Protein AF-A0A967F833-F1 (afdb_monomer)

Sequence (56 aa):
GQAASMGAVLLAAGAKGKRYCLPHSRVMIHQPLGGFQGQATDIDIHAREILKLRAQ

Secondary structure (DSSP, 8-state):
-EEETHHHHHHHHSPTT-----TT-EEE---------SSHHHHHHHHHHHHHHHT-

Solvent-accessible surface area (backbone atoms only — not comparable to full-atom values): 3626 Å² total; per-residue (Å²): 94,74,25,52,46,71,46,30,53,55,52,67,68,42,60,90,96,68,61,82,76,61,96,78,44,47,77,40,82,70,77,82,84,85,87,82,85,71,55,73,68,57,42,52,54,52,51,53,49,53,55,55,61,60,73,108

Nearest PDB structures (foldseek):
  8cj4-assembly1_B  TM=9.897E-01  e=4.391E-05  Staphylococcus epidermidis
  3sta-assembly1_A  TM=9.937E-01  e=5.397E-05  Staphylococcus aureus subsp. aureus MW2
  1tg6-assembly1_F  TM=9.840E-01  e=1.074E-04  Homo sapiens
  7eko-assembly1_A  TM=9.329E-01  e=8.758E-03  Chlamydomonas reinhardtii
  7uw0-assembly1_G-2  TM=5.930E-01  e=2.213E-03  Homo sapiens

Radius of gyration: 15.87 Å; Cα contacts (8 Å, |Δi|>4): 40; chains: 1; bounding box: 35×19×41 Å

pLDDT: mean 96.5, std 2.88, range [80.31, 98.5]

Mean predicted aligned error: 2.91 Å

Structure (mmCIF, N/CA/C/O backbone):
data_AF-A0A967F833-F1
#
_entry.id   AF-A0A967F833-F1
#
loop_
_atom_site.group_PDB
_atom_site.id
_atom_site.type_symbol
_atom_site.label_atom_id
_atom_site.label_alt_id
_atom_site.label_comp_id
_atom_site.label_asym_id
_atom_site.label_entity_id
_atom_site.label_seq_id
_atom_site.pdbx_PDB_ins_code
_atom_site.Cartn_x
_atom_site.Cartn_y
_atom_site.Cartn_z
_atom_site.occupancy
_atom_site.B_iso_or_equiv
_atom_site.auth_seq_id
_atom_site.auth_comp_id
_atom_site.auth_asym_id
_atom_site.auth_atom_id
_atom_site.pdbx_PDB_model_num
ATOM 1 N N . GLY A 1 1 ? -15.054 9.283 7.919 1.00 95.12 1 GLY A N 1
ATOM 2 C CA . GLY A 1 1 ? -13.644 9.517 7.534 1.00 95.12 1 GLY A CA 1
ATOM 3 C C . GLY A 1 1 ? -13.235 8.533 6.454 1.00 95.12 1 GLY A C 1
ATOM 4 O O . GLY A 1 1 ? -14.096 7.804 5.973 1.00 95.12 1 GLY A O 1
ATOM 5 N N . GLN A 1 2 ? -11.961 8.493 6.061 1.00 97.75 2 GLN A N 1
ATOM 6 C CA . GLN A 1 2 ? -11.490 7.520 5.069 1.00 97.75 2 GLN A CA 1
ATOM 7 C C . GLN A 1 2 ? -10.0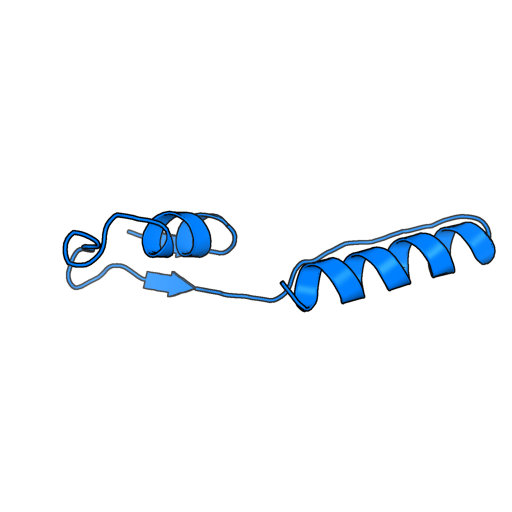99 6.969 5.385 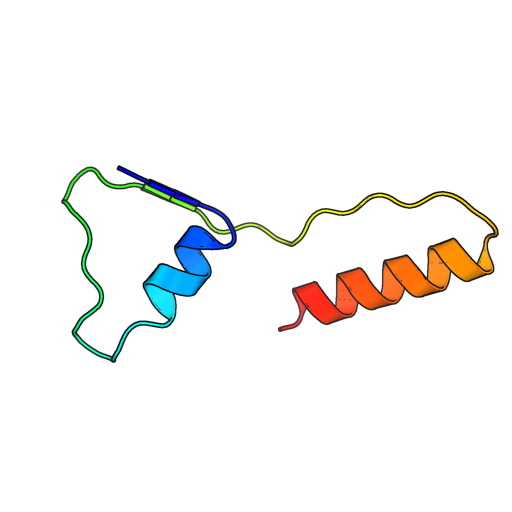1.00 97.75 2 GLN A C 1
ATOM 9 O O . GLN A 1 2 ? -9.252 7.690 5.906 1.00 97.75 2 GLN A O 1
ATOM 14 N N . ALA A 1 3 ? -9.886 5.704 5.032 1.00 98.19 3 ALA A N 1
ATOM 15 C CA . ALA A 1 3 ? -8.584 5.052 4.969 1.00 98.19 3 ALA A CA 1
ATOM 16 C C . ALA A 1 3 ? -8.440 4.470 3.558 1.00 98.19 3 ALA A C 1
ATOM 18 O O . ALA A 1 3 ? -9.021 3.434 3.242 1.00 98.19 3 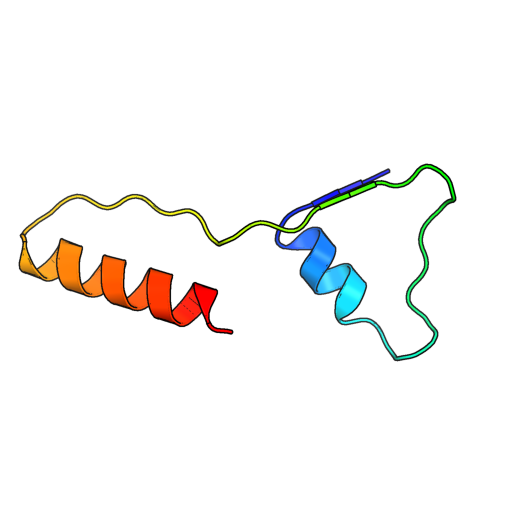ALA A O 1
ATOM 19 N N . ALA A 1 4 ? -7.745 5.193 2.686 1.00 98.19 4 ALA A N 1
ATOM 20 C CA . ALA A 1 4 ? -7.640 4.884 1.265 1.00 98.19 4 ALA A CA 1
ATOM 21 C C . ALA A 1 4 ? -6.187 4.569 0.893 1.00 98.19 4 ALA A C 1
ATOM 23 O O . ALA A 1 4 ? -5.266 5.171 1.451 1.00 98.19 4 ALA A O 1
ATOM 24 N N . SER A 1 5 ? -5.985 3.649 -0.055 1.00 97.19 5 SER A N 1
ATOM 25 C CA . SER A 1 5 ? -4.654 3.232 -0.513 1.00 97.19 5 SER A CA 1
ATOM 26 C C . SER A 1 5 ? -3.792 2.764 0.673 1.00 97.19 5 SER A C 1
ATOM 28 O O . SER A 1 5 ? -4.258 1.978 1.500 1.00 97.19 5 SER A O 1
ATOM 30 N N . MET A 1 6 ? -2.576 3.286 0.830 1.00 96.88 6 MET A N 1
ATOM 31 C CA . MET A 1 6 ? -1.695 2.972 1.961 1.00 96.88 6 MET A CA 1
ATOM 32 C C . MET A 1 6 ? -2.330 3.218 3.339 1.00 96.88 6 MET A C 1
ATOM 34 O O . MET A 1 6 ? -1.994 2.527 4.298 1.00 96.88 6 MET A O 1
ATOM 38 N N . GLY A 1 7 ? -3.305 4.126 3.455 1.00 97.75 7 GLY A N 1
ATOM 39 C CA . GLY A 1 7 ? -4.049 4.316 4.701 1.00 97.75 7 GLY A CA 1
ATOM 40 C C . GLY A 1 7 ? -4.863 3.082 5.109 1.00 97.75 7 GLY A C 1
ATOM 41 O O . GLY A 1 7 ? -4.946 2.763 6.294 1.00 97.75 7 GLY A O 1
ATOM 42 N N . ALA A 1 8 ? -5.428 2.351 4.142 1.00 97.88 8 ALA A N 1
ATOM 43 C CA . ALA A 1 8 ? -6.140 1.099 4.401 1.00 97.88 8 ALA A CA 1
ATOM 44 C C . ALA A 1 8 ? -5.183 -0.018 4.844 1.00 97.88 8 ALA A C 1
ATOM 46 O O . ALA A 1 8 ? -5.516 -0.787 5.747 1.00 97.88 8 ALA A O 1
ATOM 47 N N . VAL A 1 9 ? -3.983 -0.071 4.253 1.00 97.06 9 VAL A N 1
ATOM 48 C CA . VAL A 1 9 ? -2.926 -1.025 4.631 1.00 97.06 9 VAL A CA 1
ATOM 49 C C . VAL A 1 9 ? -2.513 -0.807 6.087 1.00 97.06 9 VAL A C 1
ATOM 51 O O . VAL A 1 9 ? -2.511 -1.749 6.877 1.00 97.06 9 VAL A O 1
ATOM 54 N N . LEU A 1 10 ? -2.257 0.443 6.482 1.00 98.00 10 LEU A N 1
ATOM 55 C CA . LEU A 1 10 ? -1.899 0.779 7.863 1.00 98.00 10 LEU A CA 1
ATOM 56 C C . LEU A 1 10 ? -3.038 0.493 8.850 1.00 98.00 10 LEU A C 1
ATOM 58 O O . LEU A 1 10 ? -2.797 -0.055 9.926 1.00 98.00 10 LEU A O 1
ATOM 62 N N . LEU A 1 11 ? -4.286 0.795 8.476 1.00 98.06 11 LEU A N 1
ATOM 63 C CA . LEU A 1 11 ? -5.458 0.439 9.280 1.00 98.06 11 LEU A CA 1
ATOM 64 C C . LEU A 1 11 ? -5.534 -1.080 9.519 1.00 98.06 11 LEU A C 1
ATOM 66 O O . LEU A 1 11 ? -5.833 -1.527 10.629 1.00 98.06 11 LEU A O 1
ATOM 70 N N . ALA A 1 12 ? -5.245 -1.879 8.490 1.00 97.31 12 ALA A N 1
ATOM 71 C CA . ALA A 1 12 ? -5.247 -3.334 8.575 1.00 97.31 12 ALA A CA 1
ATOM 72 C C . ALA A 1 12 ? -4.057 -3.903 9.371 1.00 97.31 12 ALA A C 1
ATOM 74 O O . ALA A 1 12 ? -4.207 -4.973 9.968 1.00 97.31 12 ALA A O 1
ATOM 75 N N . ALA A 1 13 ? -2.926 -3.192 9.420 1.00 98.12 13 ALA A N 1
ATOM 76 C CA . ALA A 1 13 ? -1.700 -3.593 10.115 1.00 98.12 13 ALA A CA 1
ATOM 77 C C . ALA A 1 13 ? -1.756 -3.440 11.649 1.00 98.12 13 ALA A C 1
ATOM 79 O O . ALA A 1 13 ? -0.864 -3.915 12.351 1.00 98.12 13 ALA A O 1
ATOM 80 N N . GLY A 1 14 ? -2.796 -2.798 12.193 1.00 98.25 14 GLY A N 1
ATOM 81 C CA . GLY A 1 14 ? -2.991 -2.688 13.640 1.00 98.25 14 GLY A CA 1
ATOM 82 C C . GLY A 1 14 ? -3.141 -4.048 14.338 1.00 98.25 14 GLY A C 1
ATOM 83 O O . GLY A 1 14 ? -3.548 -5.043 13.734 1.00 98.25 14 GLY A O 1
ATOM 84 N N . ALA A 1 15 ? -2.853 -4.090 15.643 1.00 98.50 15 ALA A N 1
ATOM 85 C CA . ALA A 1 15 ? -2.933 -5.315 16.441 1.00 98.50 15 ALA A CA 1
ATOM 86 C C . ALA A 1 15 ? -4.296 -6.027 16.297 1.00 98.50 15 ALA A C 1
ATOM 88 O O . ALA A 1 15 ? -5.356 -5.390 16.270 1.00 98.50 15 ALA A O 1
ATOM 89 N N . LYS A 1 16 ? -4.278 -7.368 16.232 1.00 98.06 16 LYS A N 1
ATOM 90 C CA . LYS A 1 16 ? -5.487 -8.192 16.065 1.00 98.06 16 LYS A CA 1
ATOM 91 C C . LYS A 1 16 ? -6.524 -7.849 17.141 1.00 98.06 16 LYS A C 1
ATOM 93 O O . LYS A 1 16 ? -6.209 -7.793 18.324 1.00 98.06 16 LYS A O 1
ATOM 98 N N . GLY A 1 17 ? -7.762 -7.608 16.711 1.00 98.06 17 GLY A N 1
ATOM 99 C CA . GLY A 1 17 ? -8.866 -7.221 17.594 1.00 98.06 17 GLY A CA 1
ATOM 100 C C . GLY A 1 17 ? -8.899 -5.742 17.989 1.00 98.06 17 GLY A C 1
ATOM 101 O O . GLY A 1 17 ? -9.861 -5.352 18.631 1.00 98.06 17 GLY A O 1
ATOM 102 N N . LYS A 1 18 ? -7.916 -4.918 17.586 1.00 98.25 18 LYS A N 1
ATOM 103 C CA . LYS A 1 18 ? -7.831 -3.479 17.915 1.00 98.25 18 LYS A CA 1
ATOM 104 C C . LYS A 1 18 ? -7.923 -2.546 16.698 1.00 98.25 18 LYS A C 1
ATOM 106 O O . LYS A 1 18 ? -7.459 -1.410 16.739 1.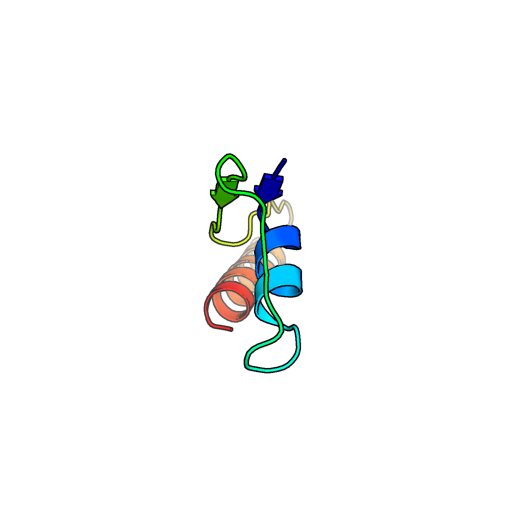00 98.25 18 LYS A O 1
ATOM 111 N N . ARG A 1 19 ? -8.491 -3.030 15.592 1.00 98.38 19 ARG A N 1
ATOM 112 C CA . ARG A 1 19 ? -8.640 -2.277 14.338 1.00 98.38 19 ARG A CA 1
ATOM 113 C C . ARG A 1 19 ? -10.083 -1.808 14.226 1.00 98.38 19 ARG A C 1
ATOM 115 O O . ARG A 1 19 ? -10.969 -2.629 14.000 1.00 98.38 19 ARG A O 1
ATOM 122 N N . TYR A 1 20 ? -10.311 -0.512 14.401 1.00 97.88 20 TYR A N 1
ATOM 123 C CA . TYR A 1 20 ? -11.652 0.063 14.458 1.00 97.88 20 TYR A CA 1
ATOM 124 C C . TYR A 1 20 ? -11.795 1.230 13.489 1.00 97.88 20 TYR A C 1
ATOM 126 O O . TYR A 1 20 ? -10.833 1.931 13.179 1.00 97.88 20 TYR A O 1
ATOM 134 N N . CYS A 1 21 ? -13.021 1.462 13.035 1.00 98.06 21 CYS A N 1
ATOM 135 C CA . CYS A 1 21 ? -13.398 2.660 12.304 1.00 98.06 21 CYS A CA 1
ATOM 136 C C . CYS A 1 21 ? -14.839 3.045 12.669 1.00 98.06 21 CYS A C 1
ATOM 138 O O . CYS A 1 21 ? -15.603 2.219 13.167 1.00 98.06 21 CYS A O 1
ATOM 140 N N . LEU A 1 22 ? -15.197 4.312 12.460 1.00 98.50 22 LEU A N 1
ATOM 141 C CA . LEU A 1 22 ? -16.557 4.801 12.698 1.00 98.50 22 LEU A CA 1
ATOM 142 C C . LEU A 1 22 ? -17.551 4.221 11.666 1.00 98.50 22 LEU A C 1
ATOM 144 O O . LEU A 1 22 ? -17.133 3.943 10.541 1.00 98.50 22 LEU A O 1
ATOM 148 N N . PRO A 1 23 ? -18.863 4.136 11.977 1.00 98.31 23 PRO A N 1
ATOM 149 C CA . PRO A 1 23 ? -19.871 3.506 11.106 1.00 98.31 23 PRO A CA 1
ATOM 150 C C . PRO A 1 23 ? -19.976 4.071 9.682 1.00 98.31 23 PRO A C 1
ATOM 152 O O . PRO A 1 23 ? -20.390 3.373 8.763 1.00 98.31 23 PRO A O 1
ATOM 155 N N . HIS A 1 24 ? -19.595 5.335 9.486 1.00 98.19 24 HIS A N 1
ATOM 156 C CA . HIS A 1 24 ? -19.642 6.012 8.185 1.00 98.19 24 HIS A CA 1
ATOM 157 C C . HIS A 1 24 ? -18.252 6.239 7.574 1.00 98.19 24 HIS A C 1
ATOM 159 O O . HIS A 1 24 ? -18.080 7.074 6.683 1.00 98.19 24 HIS A O 1
ATOM 165 N N . SER A 1 25 ? -17.224 5.548 8.072 1.00 98.38 25 SER A N 1
ATOM 166 C CA . SER A 1 25 ? -15.908 5.569 7.442 1.00 98.38 25 SER A CA 1
ATOM 167 C C . SER A 1 25 ? -15.866 4.691 6.194 1.00 98.38 25 SER A C 1
ATOM 169 O O . SER A 1 25 ? -16.523 3.658 6.124 1.00 98.38 25 SER A O 1
ATOM 171 N N . ARG A 1 26 ? -15.070 5.100 5.202 1.00 98.38 26 ARG A N 1
ATOM 172 C CA . ARG A 1 26 ? -14.836 4.332 3.972 1.00 98.38 26 ARG A CA 1
ATOM 173 C C . ARG A 1 26 ? -13.412 3.793 3.952 1.00 98.38 26 ARG A C 1
ATOM 175 O O . ARG A 1 26 ? -12.469 4.545 4.197 1.00 98.38 2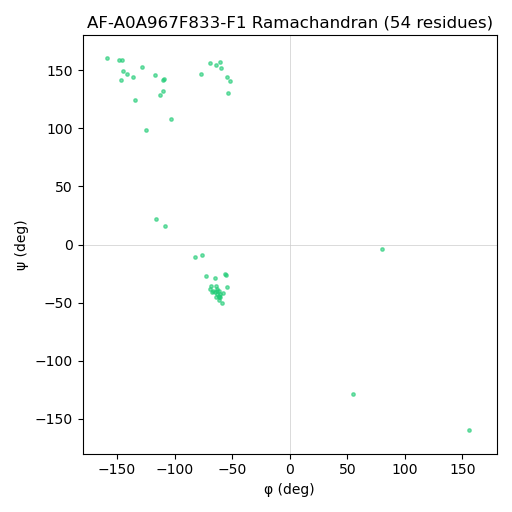6 ARG A O 1
ATOM 182 N N . VAL A 1 27 ? -13.264 2.510 3.646 1.00 98.12 27 VAL A N 1
ATOM 183 C CA . VAL A 1 27 ? -11.961 1.866 3.452 1.00 98.12 27 VAL A CA 1
ATOM 184 C C . V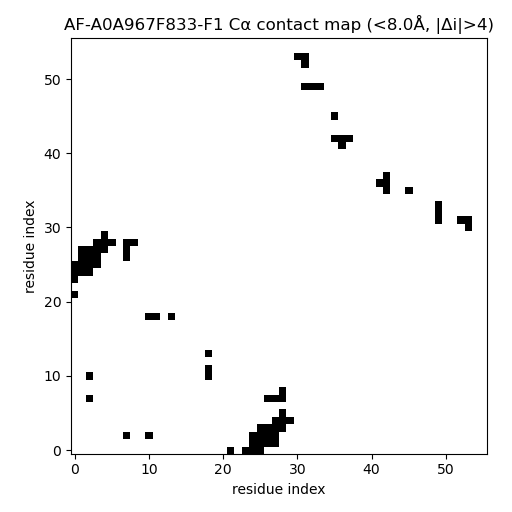AL A 1 27 ? -11.849 1.480 1.987 1.00 98.12 27 VAL A C 1
ATOM 186 O O . VAL A 1 27 ? -12.771 0.877 1.443 1.00 98.12 27 VAL A O 1
ATOM 189 N N . MET A 1 28 ? -10.752 1.860 1.340 1.00 98.12 28 MET A N 1
ATOM 190 C CA . MET A 1 28 ? -10.541 1.598 -0.081 1.00 98.12 28 MET A CA 1
ATOM 191 C C . MET A 1 28 ? -9.133 1.067 -0.305 1.00 98.12 28 MET A C 1
ATOM 193 O O . MET A 1 28 ? -8.152 1.714 0.062 1.00 98.12 28 MET A O 1
ATOM 197 N N . ILE A 1 29 ? -9.056 -0.104 -0.927 1.00 97.06 29 ILE A N 1
ATOM 198 C CA . ILE A 1 29 ? -7.815 -0.710 -1.396 1.00 97.06 29 ILE A CA 1
ATOM 199 C C . ILE A 1 29 ? -7.798 -0.670 -2.921 1.00 97.06 29 ILE A C 1
ATOM 201 O O . ILE A 1 29 ? -8.824 -0.880 -3.567 1.00 97.06 29 ILE A O 1
ATOM 205 N N . HIS A 1 30 ? -6.631 -0.414 -3.493 1.00 96.94 30 HIS A N 1
ATOM 206 C CA . HIS A 1 30 ? -6.396 -0.546 -4.922 1.00 96.94 30 HIS A CA 1
ATOM 207 C C . HIS A 1 30 ? -4.947 -0.960 -5.148 1.00 96.94 30 HIS A C 1
ATOM 209 O O . HIS A 1 30 ? -4.090 -0.759 -4.288 1.00 96.94 30 HIS A O 1
ATOM 215 N N . GLN A 1 31 ? -4.684 -1.544 -6.312 1.00 94.88 31 GLN A N 1
ATOM 216 C CA . GLN A 1 31 ? -3.330 -1.902 -6.717 1.00 94.88 31 GLN A CA 1
ATOM 217 C C . GLN A 1 31 ? -2.403 -0.670 -6.775 1.00 94.88 31 GLN A C 1
ATOM 219 O O . GLN A 1 31 ? -2.892 0.429 -7.063 1.00 94.88 31 GLN A O 1
ATOM 224 N N . PRO A 1 32 ? -1.084 -0.836 -6.572 1.00 92.50 32 PRO A N 1
ATOM 225 C CA . PRO A 1 32 ? -0.118 0.247 -6.731 1.00 92.50 32 PRO A CA 1
ATOM 226 C C . PRO A 1 32 ? -0.221 0.909 -8.111 1.00 92.50 32 PRO A C 1
ATOM 228 O O . PRO A 1 32 ? -0.475 0.239 -9.113 1.00 92.50 32 PRO A O 1
ATOM 231 N N . LEU A 1 33 ? -0.008 2.223 -8.159 1.00 92.56 33 LEU A N 1
ATOM 232 C CA . LEU A 1 33 ? 0.113 2.976 -9.404 1.00 92.56 33 LEU A CA 1
ATOM 233 C C . LEU A 1 33 ? 1.560 3.424 -9.589 1.00 92.56 33 LEU A C 1
ATOM 235 O O . LEU A 1 33 ? 2.204 3.860 -8.637 1.00 92.56 33 LEU A O 1
ATOM 239 N N . GLY A 1 34 ? 2.031 3.394 -10.829 1.00 91.00 34 GLY A N 1
ATOM 240 C CA . GLY A 1 34 ? 3.267 4.052 -11.220 1.00 91.00 34 GLY A CA 1
ATOM 241 C C . GLY A 1 34 ? 3.297 4.303 -12.721 1.00 91.00 34 GLY A C 1
ATOM 242 O O . GLY A 1 34 ? 2.540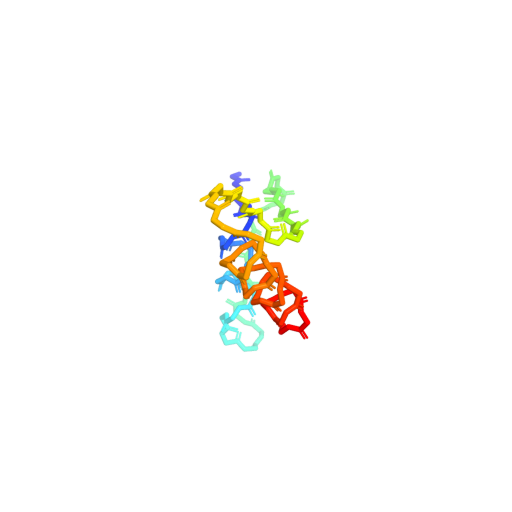 3.701 -13.481 1.00 91.00 34 GLY A O 1
ATOM 243 N N . GLY A 1 35 ? 4.153 5.235 -13.122 1.00 93.88 35 GLY A N 1
ATOM 244 C CA . GLY A 1 35 ? 4.428 5.569 -14.512 1.00 93.88 35 GLY A CA 1
ATOM 245 C C . GLY A 1 35 ? 5.930 5.724 -14.695 1.00 93.88 35 GLY A C 1
ATOM 246 O O . GLY A 1 35 ? 6.622 6.180 -13.785 1.00 93.88 35 GLY A O 1
ATOM 247 N N . PHE A 1 36 ? 6.432 5.308 -15.851 1.00 93.94 36 PHE A N 1
ATOM 248 C CA . PHE A 1 36 ? 7.859 5.279 -16.159 1.00 93.94 36 PHE A CA 1
ATOM 249 C C . PHE A 1 36 ? 8.087 5.616 -17.628 1.00 93.94 36 PHE A C 1
ATOM 251 O O . PHE A 1 36 ? 7.255 5.328 -18.487 1.00 93.94 36 PHE A O 1
ATOM 258 N N . GLN A 1 37 ? 9.235 6.226 -17.898 1.00 95.69 37 GLN A N 1
ATOM 259 C CA . GLN A 1 37 ? 9.688 6.630 -19.221 1.00 95.69 37 GLN A CA 1
ATOM 260 C C . GLN A 1 37 ? 11.210 6.489 -19.252 1.00 95.69 37 GLN A C 1
ATOM 262 O O . GLN A 1 37 ? 11.869 6.789 -18.260 1.00 95.69 37 GLN A O 1
ATOM 267 N N . GLY A 1 38 ? 11.772 6.040 -20.371 1.00 95.62 38 GLY A N 1
ATOM 268 C CA . GLY A 1 38 ? 13.211 5.813 -20.485 1.00 95.62 38 GLY A CA 1
ATOM 269 C C . GLY A 1 38 ? 13.539 4.790 -21.558 1.00 95.62 38 GLY A C 1
ATOM 270 O O . GLY A 1 38 ? 12.726 4.535 -22.451 1.00 95.62 38 GLY A O 1
ATOM 271 N N . GLN A 1 39 ? 14.731 4.200 -21.471 1.00 97.88 39 GLN A N 1
ATOM 272 C CA . GLN A 1 39 ? 15.102 3.100 -22.353 1.00 97.88 39 GLN A CA 1
ATOM 273 C C . GLN A 1 39 ? 14.184 1.899 -22.102 1.00 97.88 39 GLN A C 1
ATOM 275 O O . GLN A 1 39 ? 13.645 1.723 -21.009 1.00 97.88 39 GLN A O 1
ATOM 280 N N . ALA A 1 40 ? 14.026 1.042 -23.113 1.00 97.00 40 ALA A N 1
ATOM 281 C CA . ALA A 1 40 ? 13.186 -0.149 -22.999 1.00 97.00 40 ALA A CA 1
ATOM 282 C C . ALA A 1 40 ? 13.577 -1.024 -21.792 1.00 97.00 40 ALA A C 1
ATOM 284 O O . ALA A 1 40 ? 12.703 -1.548 -21.106 1.00 97.00 40 ALA A O 1
ATOM 285 N N . THR A 1 41 ? 14.879 -1.119 -21.498 1.00 98.00 41 THR A N 1
ATOM 286 C CA . THR A 1 41 ? 15.409 -1.836 -20.332 1.00 98.00 41 THR A CA 1
ATOM 287 C C . THR A 1 41 ? 14.912 -1.244 -19.012 1.00 98.00 41 THR A C 1
ATOM 289 O O . THR A 1 41 ? 14.465 -1.991 -18.147 1.00 98.00 41 THR A O 1
ATOM 292 N N . ASP A 1 42 ? 14.924 0.083 -18.865 1.00 97.38 42 ASP A N 1
ATOM 293 C CA . ASP A 1 42 ? 14.459 0.751 -17.642 1.00 97.38 42 ASP A CA 1
ATOM 294 C C . ASP A 1 42 ? 12.950 0.560 -17.451 1.00 97.38 42 ASP A C 1
ATOM 296 O O . ASP A 1 42 ? 12.479 0.292 -16.344 1.00 97.38 42 ASP A O 1
ATOM 300 N N . ILE A 1 43 ? 12.184 0.634 -18.546 1.00 97.56 43 ILE A N 1
ATOM 301 C CA . ILE A 1 43 ? 10.739 0.376 -18.534 1.00 97.56 43 ILE A CA 1
ATOM 302 C C . ILE A 1 43 ? 10.450 -1.062 -18.075 1.00 97.56 43 ILE A C 1
ATOM 304 O O . ILE A 1 43 ? 9.581 -1.252 -17.224 1.00 97.56 43 ILE A O 1
ATOM 308 N N . ASP A 1 44 ? 11.176 -2.067 -18.583 1.00 97.44 44 ASP A N 1
ATOM 309 C CA . ASP A 1 44 ? 11.003 -3.468 -18.165 1.00 97.44 44 ASP A CA 1
ATOM 310 C C . ASP A 1 44 ? 11.339 -3.665 -16.678 1.00 97.44 44 ASP A C 1
ATOM 312 O O . ASP A 1 44 ? 10.582 -4.309 -15.947 1.00 97.44 44 ASP A O 1
ATOM 316 N N . ILE A 1 45 ? 12.428 -3.055 -16.197 1.00 97.62 45 ILE A N 1
ATOM 317 C CA . ILE A 1 45 ? 12.825 -3.113 -14.782 1.00 97.62 45 ILE A CA 1
ATOM 318 C C . ILE A 1 45 ? 11.713 -2.551 -13.889 1.00 97.62 45 ILE A C 1
ATOM 320 O O . ILE A 1 45 ? 11.285 -3.210 -12.937 1.00 97.62 45 ILE A O 1
ATOM 324 N N . HIS A 1 46 ? 11.202 -1.359 -14.202 1.00 97.69 46 HIS A N 1
ATOM 325 C CA . HIS A 1 46 ? 10.159 -0.734 -13.393 1.00 97.69 46 HIS A CA 1
ATOM 326 C C . HIS A 1 46 ? 8.815 -1.466 -13.479 1.00 97.69 46 HIS A C 1
ATOM 328 O O . HIS A 1 46 ? 8.119 -1.588 -12.466 1.00 97.69 46 HIS A O 1
ATOM 334 N N . ALA A 1 47 ? 8.460 -2.008 -14.646 1.00 96.25 47 ALA A N 1
ATOM 335 C CA . ALA A 1 47 ? 7.259 -2.822 -14.802 1.00 96.25 47 ALA A CA 1
ATOM 336 C C . ALA A 1 47 ? 7.314 -4.085 -13.925 1.00 96.25 47 ALA A C 1
ATOM 338 O O . ALA A 1 47 ? 6.344 -4.392 -13.225 1.00 96.25 47 ALA A O 1
ATOM 339 N N . ARG A 1 48 ? 8.457 -4.785 -13.898 1.00 96.69 48 ARG A N 1
ATOM 340 C CA . ARG A 1 48 ? 8.668 -5.949 -13.020 1.00 96.69 48 ARG A CA 1
ATOM 341 C C . ARG A 1 48 ? 8.554 -5.584 -11.545 1.00 96.69 48 ARG A C 1
ATOM 343 O O . ARG A 1 48 ? 7.953 -6.343 -10.785 1.00 96.69 48 ARG A O 1
ATOM 350 N N . GLU A 1 49 ? 9.077 -4.428 -11.141 1.00 97.06 49 GLU A N 1
ATOM 351 C CA . GLU A 1 49 ? 8.992 -3.989 -9.747 1.00 97.06 49 GLU A CA 1
ATOM 352 C C . GLU A 1 49 ? 7.549 -3.666 -9.333 1.00 97.06 49 GLU A C 1
ATOM 354 O O . GLU A 1 49 ? 7.117 -4.093 -8.265 1.00 97.06 49 GLU A O 1
ATOM 359 N N . ILE A 1 50 ? 6.744 -3.020 -10.189 1.00 96.31 50 ILE A N 1
ATOM 360 C CA . ILE A 1 50 ? 5.312 -2.816 -9.896 1.00 96.31 50 ILE A CA 1
ATOM 361 C C . ILE A 1 50 ? 4.579 -4.148 -9.732 1.00 96.31 50 ILE A C 1
ATOM 363 O O . ILE A 1 50 ? 3.759 -4.293 -8.823 1.00 96.31 50 ILE A O 1
ATOM 367 N N . LEU A 1 51 ? 4.862 -5.132 -10.590 1.00 95.81 51 LEU A N 1
ATOM 368 C CA . LEU A 1 51 ? 4.247 -6.455 -10.479 1.00 95.81 51 LEU A CA 1
ATOM 369 C C . LEU A 1 51 ? 4.638 -7.151 -9.171 1.00 95.81 51 LEU A C 1
ATOM 371 O O . LEU A 1 51 ? 3.783 -7.760 -8.528 1.00 95.81 51 LEU A O 1
ATOM 375 N N . LYS A 1 52 ? 5.899 -7.015 -8.751 1.00 96.94 52 LYS A N 1
ATOM 376 C CA . LYS A 1 52 ? 6.389 -7.528 -7.469 1.00 96.94 52 LYS A CA 1
ATOM 377 C C . LYS A 1 52 ? 5.709 -6.841 -6.284 1.00 96.94 52 LYS A C 1
ATOM 379 O O . LYS A 1 52 ? 5.266 -7.534 -5.376 1.00 96.94 52 LYS A O 1
ATOM 384 N N . LEU A 1 53 ? 5.579 -5.513 -6.309 1.00 95.06 53 LEU A N 1
ATOM 385 C CA . LEU A 1 53 ? 4.887 -4.742 -5.270 1.00 95.06 53 LEU A CA 1
ATOM 386 C C . LEU A 1 53 ? 3.401 -5.101 -5.174 1.00 95.06 53 LEU A C 1
ATOM 388 O O . LEU A 1 53 ? 2.866 -5.182 -4.078 1.00 95.06 53 LEU A O 1
ATOM 392 N N . ARG A 1 54 ? 2.731 -5.349 -6.305 1.00 92.81 54 ARG A N 1
ATOM 393 C CA . ARG A 1 54 ? 1.324 -5.781 -6.333 1.00 92.81 54 ARG A CA 1
ATOM 394 C C . ARG A 1 54 ? 1.112 -7.164 -5.703 1.00 92.81 54 ARG A C 1
ATOM 396 O O . ARG A 1 54 ? 0.007 -7.446 -5.249 1.00 92.81 54 ARG A O 1
ATOM 403 N N . ALA A 1 55 ? 2.114 -8.037 -5.755 1.00 91.12 55 ALA A N 1
ATOM 404 C CA . ALA A 1 55 ? 2.018 -9.402 -5.244 1.00 91.12 55 ALA A CA 1
ATOM 405 C C . ALA A 1 55 ? 2.236 -9.517 -3.722 1.00 91.12 55 ALA A C 1
ATOM 407 O O . ALA A 1 55 ? 2.011 -10.597 -3.177 1.00 91.12 55 ALA A O 1
ATOM 408 N N . GL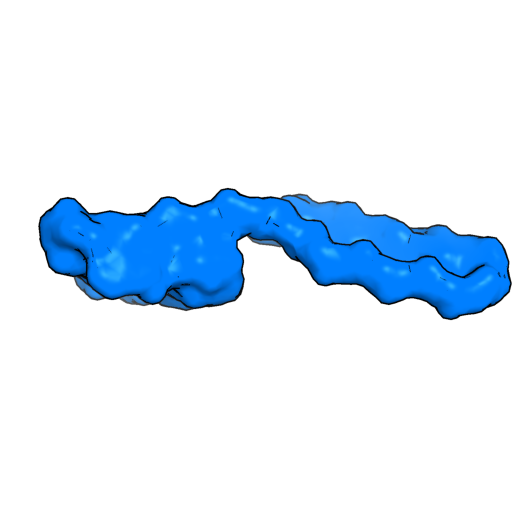N A 1 56 ? 2.695 -8.446 -3.064 1.00 80.31 56 GLN A N 1
ATOM 409 C CA . GLN A 1 56 ? 2.852 -8.359 -1.606 1.00 80.31 56 GLN A CA 1
ATOM 410 C C . GLN A 1 56 ? 1.532 -7.985 -0.929 1.00 80.31 56 GLN A C 1
ATOM 412 O O . GLN A 1 56 ? 1.290 -8.517 0.178 1.00 80.31 56 GLN A O 1
#

Foldseek 3Di:
DEQEAVSLVVLVPDDPPPRDDDPPYYYYYDQDDDDDDDPPVVVVVVVVVS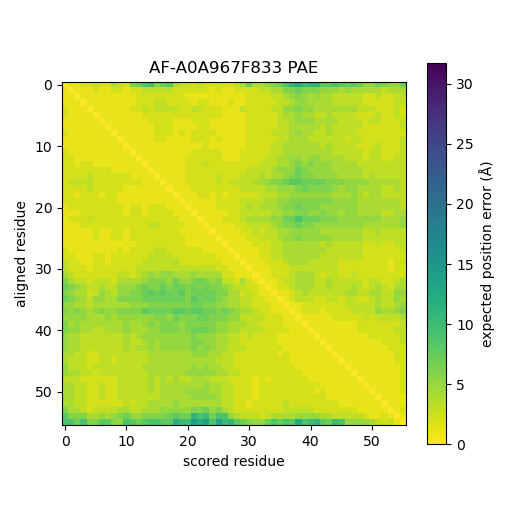VVSRVD